Protein AF-A0A2N7U2K7-F1 (afdb_monomer_lite)

Sequence (156 aa):
MKVDGGSSCLFASQHANATRMDAKVSFETLLAGETERSERIATQAGSAKIEQADFTNMTRQELRNWMGEQLRSGEMTVDESKAFLGMSAIVHPDPSMAAIVEARMQNERVNFFEAFQSNMEFYRLRGDSEAVERLQAAIDTMHQAQGQTTRFDARI

Structure (mmCIF, N/CA/C/O backbone):
data_AF-A0A2N7U2K7-F1
#
_entry.id   AF-A0A2N7U2K7-F1
#
loop_
_atom_site.group_PDB
_atom_site.id
_atom_site.type_symbol
_atom_site.label_atom_id
_atom_site.label_alt_id
_atom_site.label_comp_id
_atom_site.label_asym_id
_atom_site.label_entity_id
_atom_site.label_s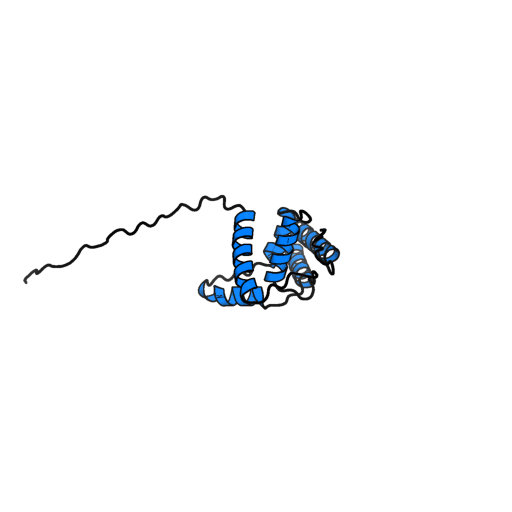eq_id
_atom_site.pdbx_PDB_ins_code
_atom_site.Cartn_x
_atom_site.Cartn_y
_atom_site.Cartn_z
_atom_site.occupancy
_atom_site.B_iso_or_equiv
_atom_site.auth_seq_id
_atom_site.auth_comp_id
_atom_site.auth_asym_id
_atom_site.auth_atom_id
_atom_site.pdbx_PDB_model_num
ATOM 1 N N . MET A 1 1 ? 64.268 -35.915 15.383 1.00 41.44 1 MET A N 1
ATOM 2 C CA . MET A 1 1 ? 63.297 -34.809 15.507 1.00 41.44 1 MET A CA 1
ATOM 3 C C . MET A 1 1 ? 62.227 -35.276 16.486 1.00 41.44 1 MET A C 1
ATOM 5 O O . MET A 1 1 ? 61.663 -36.337 16.260 1.00 41.44 1 MET A O 1
ATOM 9 N N . LYS A 1 2 ? 62.105 -34.601 17.635 1.00 40.12 2 LYS A N 1
ATOM 10 C CA . LYS A 1 2 ? 61.196 -34.941 18.744 1.00 40.12 2 LYS A CA 1
ATOM 11 C C . LYS A 1 2 ? 59.757 -34.580 18.368 1.00 40.12 2 LYS A C 1
ATOM 13 O O . LYS A 1 2 ? 59.550 -33.523 17.780 1.00 40.12 2 LYS A O 1
ATOM 18 N N . VAL A 1 3 ? 58.800 -35.433 18.725 1.00 48.81 3 VAL A N 1
ATOM 19 C CA . VAL A 1 3 ? 57.374 -35.089 18.745 1.00 48.81 3 VAL A CA 1
ATOM 20 C C . VAL A 1 3 ? 56.992 -34.870 20.206 1.00 48.81 3 VAL A C 1
ATOM 22 O O . VAL A 1 3 ? 57.045 -35.800 21.005 1.00 48.81 3 VAL A O 1
ATOM 25 N N . ASP A 1 4 ? 56.694 -33.624 20.558 1.00 45.06 4 ASP A N 1
ATOM 26 C CA . ASP A 1 4 ? 56.094 -33.250 21.837 1.00 45.06 4 ASP A CA 1
A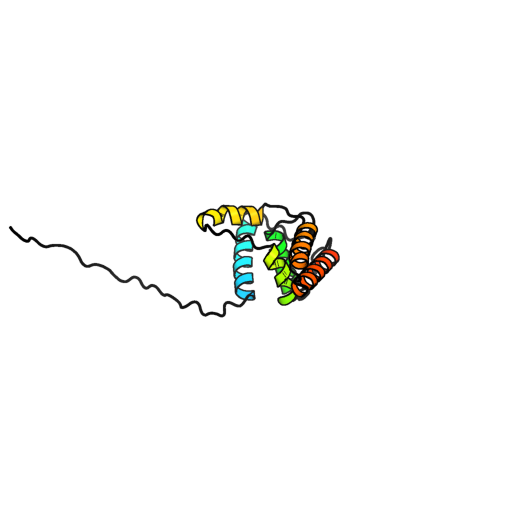TOM 27 C C . ASP A 1 4 ? 54.639 -32.872 21.560 1.00 45.06 4 ASP A C 1
ATOM 29 O O . ASP A 1 4 ? 54.343 -32.091 20.652 1.00 45.06 4 ASP A O 1
ATOM 33 N N . GLY A 1 5 ? 53.734 -33.518 22.292 1.00 37.91 5 GLY A N 1
ATOM 34 C CA . GLY A 1 5 ? 52.299 -33.300 22.207 1.00 37.91 5 GLY A CA 1
ATOM 35 C C . GLY A 1 5 ? 51.809 -32.207 23.151 1.00 37.91 5 GLY A C 1
ATOM 36 O O . GLY A 1 5 ? 52.541 -31.706 23.999 1.00 37.91 5 GLY A O 1
ATOM 37 N N . GLY A 1 6 ? 50.513 -31.915 23.044 1.00 36.75 6 GLY A N 1
ATOM 38 C CA . GLY A 1 6 ? 49.756 -31.314 24.134 1.00 36.75 6 GLY A CA 1
ATOM 39 C C . GLY A 1 6 ? 48.721 -30.284 23.702 1.00 36.75 6 GLY A C 1
ATOM 40 O O . GLY A 1 6 ? 49.076 -29.232 23.184 1.00 36.75 6 GLY A O 1
ATOM 41 N N . SER A 1 7 ? 47.476 -30.565 24.102 1.00 41.84 7 SER A N 1
ATOM 42 C CA . SER A 1 7 ? 46.380 -29.613 24.357 1.00 41.84 7 SER A CA 1
ATOM 43 C C . SER A 1 7 ? 45.552 -29.188 23.136 1.00 41.84 7 SER A C 1
ATOM 45 O O . SER A 1 7 ? 46.089 -28.732 22.141 1.00 41.84 7 SER A O 1
ATOM 47 N N . SER A 1 8 ? 44.221 -29.240 23.108 1.00 43.00 8 SER A N 1
ATOM 48 C CA . SER A 1 8 ? 43.206 -29.729 24.043 1.00 43.00 8 SER A CA 1
ATOM 49 C C . SER A 1 8 ? 41.917 -29.887 23.232 1.00 43.00 8 SER A C 1
ATOM 51 O O . SER A 1 8 ? 41.476 -28.941 22.583 1.00 43.00 8 SER A O 1
ATOM 53 N N . CYS A 1 9 ? 41.295 -31.064 23.271 1.00 40.50 9 CYS A N 1
ATOM 54 C CA . CYS A 1 9 ? 39.918 -31.234 22.816 1.00 40.50 9 CYS A CA 1
ATOM 55 C C . CYS A 1 9 ? 38.983 -30.732 23.920 1.00 40.50 9 CYS A C 1
ATOM 57 O O . CYS A 1 9 ? 38.788 -31.422 24.915 1.00 40.50 9 CYS A O 1
ATOM 59 N N . LEU A 1 10 ? 38.407 -29.546 23.742 1.00 37.72 10 LEU A N 1
ATOM 60 C CA . LEU A 1 10 ? 37.226 -29.094 24.479 1.00 37.72 10 LEU A CA 1
ATOM 61 C C . LEU A 1 10 ? 36.305 -28.342 23.514 1.00 37.72 10 LEU A C 1
ATOM 63 O O . LEU A 1 10 ? 36.192 -27.123 23.563 1.00 37.72 10 LEU A O 1
ATOM 67 N N . PHE A 1 11 ? 35.636 -29.077 22.625 1.00 36.72 11 PHE A N 1
ATOM 68 C CA . PHE A 1 11 ? 34.398 -28.582 22.028 1.00 36.72 11 PHE A CA 1
ATOM 69 C C . PHE A 1 11 ? 33.249 -29.089 22.897 1.00 36.72 11 PHE A C 1
ATOM 71 O O . PHE A 1 11 ? 32.662 -30.141 22.651 1.00 36.72 11 PHE A O 1
ATOM 78 N N . ALA A 1 12 ? 33.009 -28.374 23.996 1.00 38.62 12 ALA A N 1
ATOM 79 C CA . ALA A 1 12 ? 31.819 -28.567 24.801 1.00 38.62 12 ALA A CA 1
ATOM 80 C C . ALA A 1 12 ? 30.618 -28.046 24.004 1.00 38.62 12 ALA A C 1
ATOM 82 O O . ALA A 1 12 ? 30.514 -26.864 23.680 1.00 38.62 12 ALA A O 1
ATOM 83 N N . SER A 1 13 ? 29.732 -28.977 23.686 1.00 46.25 13 SER A N 1
ATOM 84 C CA . SER A 1 13 ? 28.378 -28.783 23.194 1.00 46.25 13 SER A CA 1
ATOM 85 C C . SER A 1 13 ? 27.634 -27.686 23.962 1.00 46.25 13 SER A C 1
ATOM 87 O O . SER A 1 13 ? 27.315 -27.860 25.137 1.00 46.25 13 SER A O 1
ATOM 89 N N . GLN A 1 14 ? 27.268 -26.605 23.275 1.00 43.88 14 GLN A N 1
ATOM 90 C CA . GLN A 1 14 ? 26.069 -25.851 23.621 1.00 43.88 14 GLN A CA 1
ATOM 91 C C . GLN A 1 14 ? 25.034 -26.095 22.530 1.00 43.88 14 GLN A C 1
ATOM 93 O O . GLN A 1 14 ? 25.290 -25.919 21.342 1.00 43.88 14 GLN A O 1
ATOM 98 N N . HIS A 1 15 ? 23.896 -26.615 22.978 1.00 41.41 15 HIS A N 1
ATOM 99 C CA . HIS A 1 15 ? 22.757 -27.038 22.187 1.00 41.41 15 HIS A CA 1
ATOM 100 C C . HIS A 1 15 ? 22.328 -25.950 21.195 1.00 41.41 15 HIS A C 1
ATOM 102 O O . HIS A 1 15 ? 21.662 -24.985 21.565 1.00 41.41 15 HIS A O 1
ATOM 108 N N . ALA A 1 16 ? 22.616 -26.160 19.912 1.00 36.00 16 ALA A N 1
ATOM 109 C CA . ALA A 1 16 ? 21.767 -25.619 18.871 1.00 36.00 16 ALA A CA 1
ATOM 110 C C . ALA A 1 16 ? 20.456 -26.412 18.923 1.00 36.00 16 ALA A C 1
ATOM 112 O O . ALA A 1 16 ? 20.314 -27.452 18.281 1.00 36.00 16 ALA A O 1
ATOM 113 N N . ASN A 1 17 ? 19.485 -25.915 19.693 1.00 40.78 17 ASN A N 1
ATOM 114 C CA . ASN A 1 17 ? 18.086 -26.131 19.350 1.00 40.78 17 ASN A CA 1
ATOM 115 C C . ASN A 1 17 ? 17.855 -25.417 18.014 1.00 40.78 17 ASN A C 1
ATOM 117 O O . ASN A 1 17 ? 17.326 -24.311 17.950 1.00 40.78 17 ASN A O 1
ATOM 121 N N . ALA A 1 18 ? 18.299 -26.055 16.931 1.00 37.88 18 ALA A N 1
ATOM 122 C CA . ALA A 1 18 ? 17.753 -25.834 15.613 1.00 37.88 18 ALA A CA 1
ATOM 123 C C . ALA A 1 18 ? 16.339 -26.412 15.657 1.00 37.88 18 ALA A C 1
ATOM 125 O O . ALA A 1 18 ? 16.078 -27.529 15.207 1.00 37.88 18 ALA A O 1
ATOM 126 N N . THR A 1 19 ? 15.424 -25.656 16.265 1.00 39.62 19 THR A N 1
ATOM 127 C CA . THR A 1 19 ? 14.005 -25.824 16.013 1.00 39.62 19 THR A CA 1
ATOM 128 C C . THR A 1 19 ? 13.852 -25.545 14.532 1.00 39.62 19 THR A C 1
ATOM 130 O O . THR A 1 19 ? 13.869 -24.399 14.088 1.00 39.62 19 THR A O 1
ATOM 133 N N . ARG A 1 20 ? 13.832 -26.638 13.770 1.00 41.09 20 ARG A N 1
ATOM 134 C CA . ARG A 1 20 ? 13.273 -26.765 12.433 1.00 41.09 20 ARG A CA 1
ATOM 135 C C . ARG A 1 20 ? 12.093 -25.800 12.375 1.00 41.09 20 ARG A C 1
ATOM 137 O O . ARG A 1 20 ? 11.080 -26.072 13.012 1.00 41.09 20 ARG A O 1
ATOM 144 N N . MET A 1 21 ? 12.286 -24.634 11.751 1.00 37.91 21 MET A N 1
ATOM 145 C CA . MET A 1 21 ? 11.218 -23.658 11.583 1.00 37.91 21 MET A CA 1
ATOM 146 C C . MET A 1 21 ? 10.162 -24.367 10.757 1.00 37.91 21 MET A C 1
ATOM 148 O O . MET A 1 21 ? 10.334 -24.606 9.561 1.00 37.91 21 MET A O 1
ATOM 152 N N . ASP A 1 22 ? 9.140 -24.820 11.471 1.00 38.06 22 ASP A N 1
ATOM 153 C CA . ASP A 1 22 ? 7.951 -25.418 10.925 1.00 38.06 22 ASP A CA 1
ATOM 154 C C . ASP A 1 22 ? 7.406 -24.418 9.910 1.00 38.06 22 ASP A C 1
ATOM 156 O O . ASP A 1 22 ? 7.194 -23.238 10.210 1.00 38.06 22 ASP A O 1
ATOM 160 N N . ALA A 1 23 ? 7.297 -24.872 8.668 1.00 52.78 23 ALA A N 1
ATOM 161 C CA . ALA A 1 23 ? 6.797 -24.101 7.551 1.00 52.78 23 ALA A CA 1
ATOM 162 C C . ALA A 1 23 ? 5.277 -23.925 7.696 1.00 52.78 23 ALA A C 1
ATOM 164 O O . ALA A 1 23 ? 4.511 -24.444 6.893 1.00 52.78 23 ALA A O 1
ATOM 165 N N . LYS A 1 24 ? 4.856 -23.217 8.748 1.00 46.44 24 LYS A N 1
ATOM 166 C CA . LYS A 1 24 ? 3.510 -22.692 9.008 1.00 46.44 24 LYS A CA 1
ATOM 167 C C . LYS A 1 24 ? 3.574 -21.521 9.994 1.00 46.44 24 LYS A C 1
ATOM 169 O O . LYS A 1 24 ? 2.774 -21.433 10.921 1.00 46.44 24 LYS A O 1
ATOM 174 N N . VAL A 1 25 ? 4.509 -20.589 9.807 1.00 53.66 25 VAL A N 1
ATOM 175 C CA . VAL A 1 25 ? 4.308 -19.268 10.414 1.00 53.66 25 VAL A CA 1
ATOM 176 C C . VAL A 1 25 ? 3.180 -18.614 9.621 1.00 53.66 25 VAL A C 1
ATOM 178 O O . VAL A 1 25 ? 3.376 -18.198 8.480 1.00 53.66 25 VAL A O 1
ATOM 181 N N . SER A 1 26 ? 1.970 -18.632 10.184 1.00 59.75 26 SER A N 1
ATOM 182 C CA . SER A 1 26 ? 0.814 -17.964 9.594 1.00 59.75 26 SER A CA 1
ATOM 183 C C . SER A 1 26 ? 1.156 -16.496 9.370 1.00 59.75 26 SER A C 1
ATOM 185 O O . SER A 1 26 ? 1.831 -15.878 10.192 1.00 59.75 26 SER A O 1
ATOM 187 N N . PHE A 1 27 ? 0.689 -15.931 8.259 1.00 57.09 27 PHE A N 1
ATOM 188 C CA . PHE A 1 27 ? 0.873 -14.515 7.943 1.00 57.09 27 PHE A CA 1
ATOM 189 C C . PHE A 1 27 ? 0.449 -13.608 9.115 1.00 57.09 27 PHE A C 1
ATOM 191 O O . PHE A 1 27 ? 1.141 -12.648 9.425 1.00 57.09 27 PHE A O 1
ATOM 198 N N . GLU A 1 28 ? -0.595 -13.997 9.853 1.00 57.66 28 GLU A N 1
ATOM 199 C CA . GLU A 1 28 ? -1.019 -13.349 11.101 1.00 57.66 28 GLU A CA 1
ATOM 200 C C . GLU A 1 28 ? 0.045 -13.371 12.204 1.00 57.66 28 GLU A C 1
ATOM 202 O O . GLU A 1 28 ? 0.187 -12.396 12.926 1.00 57.66 28 GLU A O 1
ATOM 207 N N . THR A 1 29 ? 0.825 -14.446 12.338 1.00 63.62 29 THR A N 1
ATOM 208 C CA . THR A 1 29 ? 1.916 -14.545 13.319 1.00 63.62 29 THR A CA 1
ATOM 209 C C . THR A 1 29 ? 3.111 -13.681 12.919 1.00 63.62 29 THR A C 1
ATOM 211 O O . THR A 1 29 ? 3.743 -13.081 13.786 1.00 63.62 29 THR A O 1
ATOM 214 N N . LEU A 1 30 ? 3.409 -13.575 11.617 1.00 66.81 30 LEU A N 1
ATOM 215 C CA . LEU A 1 30 ? 4.421 -12.633 11.121 1.00 66.81 30 LEU A CA 1
ATOM 216 C C . LEU A 1 30 ? 3.968 -11.189 11.337 1.00 66.81 30 LEU A C 1
ATOM 218 O O . LEU A 1 30 ? 4.736 -10.384 11.856 1.00 66.81 30 LEU A O 1
ATOM 222 N N . LEU A 1 31 ? 2.710 -10.887 11.015 1.00 62.41 31 LEU A N 1
ATOM 223 C CA . LEU A 1 31 ? 2.140 -9.561 11.205 1.00 62.41 31 LEU A CA 1
ATOM 224 C C . LEU A 1 31 ? 2.039 -9.200 12.691 1.00 62.41 31 LEU A C 1
ATOM 226 O O . LEU A 1 31 ? 2.369 -8.077 13.052 1.00 62.41 31 LEU A O 1
ATOM 230 N N . ALA A 1 32 ? 1.664 -10.136 13.566 1.00 59.88 32 ALA A N 1
ATOM 231 C CA . ALA A 1 32 ? 1.629 -9.927 15.012 1.00 59.88 32 ALA A CA 1
ATOM 232 C C . ALA A 1 32 ? 3.034 -9.688 15.580 1.00 59.88 32 ALA A C 1
ATOM 234 O O . ALA A 1 32 ? 3.235 -8.717 16.300 1.00 59.88 32 ALA A O 1
ATOM 235 N N . GLY A 1 33 ? 4.031 -10.493 15.195 1.00 60.50 33 GLY A N 1
ATOM 236 C CA . GLY A 1 33 ? 5.419 -10.280 15.621 1.00 60.50 33 GLY A CA 1
ATOM 237 C C . GLY A 1 33 ? 6.014 -8.961 15.109 1.00 60.50 33 GLY A C 1
ATOM 238 O O . GLY A 1 33 ? 6.798 -8.312 15.806 1.00 60.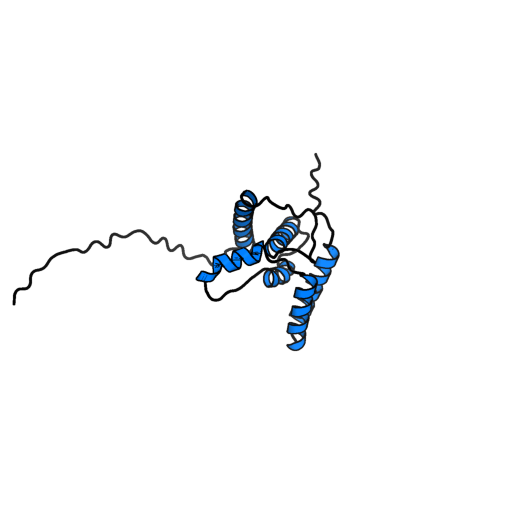50 33 GLY A O 1
ATOM 239 N N . GLU A 1 34 ? 5.621 -8.523 13.912 1.00 60.59 34 GLU A N 1
ATOM 240 C CA . GLU A 1 34 ? 6.016 -7.228 13.350 1.00 60.59 34 GLU A CA 1
ATOM 241 C C . GLU A 1 34 ? 5.243 -6.056 13.981 1.00 60.59 34 GLU A C 1
ATOM 243 O O . GLU A 1 34 ? 5.810 -4.977 14.166 1.00 60.59 34 GLU A O 1
ATOM 248 N N . THR A 1 35 ? 3.996 -6.282 14.404 1.00 55.88 35 THR A N 1
ATOM 249 C CA . THR A 1 35 ? 3.181 -5.326 15.173 1.00 55.88 35 THR A CA 1
ATOM 250 C C . THR A 1 35 ? 3.751 -5.146 16.575 1.00 55.88 35 THR A C 1
ATOM 252 O O . THR A 1 35 ? 3.980 -4.016 16.976 1.00 55.88 35 THR A O 1
ATOM 255 N N . GLU A 1 36 ? 4.118 -6.218 17.280 1.00 54.09 36 GLU A N 1
ATOM 256 C CA . GLU A 1 36 ? 4.789 -6.133 18.587 1.00 54.09 36 GLU A CA 1
ATOM 257 C C . GLU A 1 36 ? 6.149 -5.424 18.492 1.00 54.09 36 GLU A C 1
ATOM 259 O O . GLU A 1 36 ? 6.543 -4.674 19.390 1.00 54.09 36 GLU A O 1
ATOM 264 N N . ARG A 1 37 ? 6.891 -5.630 17.394 1.00 55.53 37 ARG A N 1
ATOM 265 C CA . ARG A 1 37 ? 8.119 -4.870 17.116 1.00 55.53 37 ARG A CA 1
ATOM 266 C C . ARG A 1 37 ? 7.800 -3.394 16.851 1.00 55.53 37 ARG A C 1
ATOM 268 O O . ARG A 1 37 ? 8.502 -2.530 17.372 1.00 55.53 37 ARG A O 1
ATOM 275 N N . SER A 1 38 ? 6.732 -3.110 16.110 1.00 49.00 38 SER A N 1
ATOM 276 C CA . SER A 1 38 ? 6.253 -1.748 15.840 1.00 49.00 38 SER A CA 1
ATOM 277 C C . SER A 1 38 ? 5.754 -1.046 17.109 1.00 49.00 38 SER A C 1
ATOM 279 O O . SER A 1 38 ? 6.028 0.134 17.279 1.00 49.00 38 SER A O 1
ATOM 281 N N . GLU A 1 39 ? 5.119 -1.755 18.044 1.00 48.09 39 GLU A N 1
ATOM 282 C CA . GLU A 1 39 ? 4.676 -1.239 19.347 1.00 48.09 39 GLU A CA 1
ATOM 283 C C . GLU A 1 39 ? 5.856 -0.890 20.262 1.00 48.09 39 GLU A C 1
ATOM 285 O O . GLU A 1 39 ? 5.852 0.158 20.910 1.00 48.09 39 GLU A O 1
ATOM 290 N N . ARG A 1 40 ? 6.918 -1.710 20.268 1.00 46.25 40 ARG A N 1
ATOM 291 C CA . ARG A 1 40 ? 8.162 -1.390 20.996 1.00 46.25 40 ARG A CA 1
ATOM 292 C C . ARG A 1 40 ? 8.873 -0.163 20.421 1.00 46.25 40 ARG A C 1
ATOM 294 O O . ARG A 1 40 ? 9.452 0.620 21.173 1.00 46.25 40 ARG A O 1
ATOM 301 N N . ILE A 1 41 ? 8.807 0.036 19.106 1.00 46.12 41 ILE A N 1
ATOM 302 C CA . ILE A 1 41 ? 9.338 1.238 18.447 1.00 46.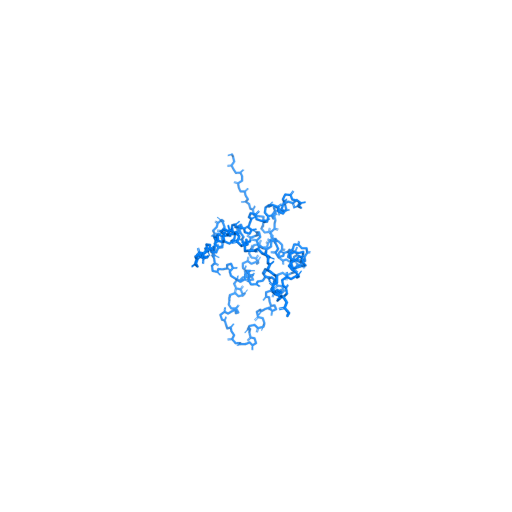12 41 ILE A CA 1
ATOM 303 C C . ILE A 1 41 ? 8.423 2.445 18.719 1.00 46.12 41 ILE A C 1
ATOM 305 O O . ILE A 1 41 ? 8.919 3.533 19.002 1.00 46.12 41 ILE A O 1
ATOM 309 N N . ALA A 1 42 ? 7.104 2.244 18.770 1.00 43.12 42 ALA A N 1
ATOM 310 C CA . ALA A 1 42 ? 6.110 3.265 19.104 1.00 43.12 42 ALA A CA 1
ATOM 311 C C . ALA A 1 42 ? 6.198 3.764 20.564 1.00 43.12 42 ALA A C 1
ATOM 313 O O . ALA A 1 42 ? 5.803 4.892 20.868 1.00 43.12 42 ALA A O 1
ATOM 314 N N . THR A 1 43 ? 6.751 2.960 21.483 1.00 39.44 43 THR A N 1
ATOM 315 C CA . THR A 1 43 ? 7.110 3.424 22.837 1.00 39.44 43 THR A CA 1
ATOM 316 C C . THR A 1 43 ? 8.363 4.305 22.877 1.00 39.44 43 THR A C 1
ATOM 318 O O . THR A 1 43 ? 8.579 4.993 23.874 1.00 39.44 43 THR A O 1
ATOM 321 N N . GLN A 1 44 ? 9.181 4.318 21.817 1.00 41.22 44 GLN A N 1
ATOM 322 C CA . GLN A 1 44 ? 10.430 5.089 21.744 1.00 41.22 44 GLN A CA 1
ATOM 323 C C . GLN A 1 44 ? 10.335 6.302 20.799 1.00 41.22 44 GLN A C 1
ATOM 325 O O . GLN A 1 44 ? 10.974 7.323 21.046 1.00 41.22 44 GLN A O 1
ATOM 330 N N . ALA A 1 45 ? 9.479 6.232 19.780 1.00 41.75 45 ALA A N 1
ATOM 331 C CA . ALA A 1 45 ? 9.029 7.350 18.960 1.00 41.75 45 ALA A CA 1
ATOM 332 C C . ALA A 1 45 ? 7.500 7.373 19.032 1.00 41.75 45 ALA A C 1
ATOM 334 O O . ALA A 1 45 ? 6.867 6.438 18.556 1.00 41.75 45 ALA A O 1
ATOM 335 N N . GLY A 1 46 ? 6.932 8.390 19.691 1.00 37.00 46 GLY A N 1
ATOM 336 C CA . GLY A 1 46 ? 5.519 8.452 20.071 1.00 37.00 46 GLY A CA 1
ATOM 337 C C . GLY A 1 46 ? 4.578 7.837 19.038 1.00 37.00 46 GLY A C 1
ATOM 338 O O . GLY A 1 46 ? 4.521 8.300 17.903 1.00 37.00 46 GLY A O 1
ATOM 339 N N . SER A 1 47 ? 3.875 6.781 19.458 1.00 41.94 47 SER A N 1
ATOM 340 C CA . SER A 1 47 ? 2.800 6.112 18.727 1.00 41.94 47 SER A CA 1
ATOM 341 C C . SER A 1 47 ? 1.868 7.128 18.070 1.00 41.94 47 SER A C 1
ATOM 343 O O . SER A 1 47 ? 0.946 7.649 18.701 1.00 41.94 47 SER A O 1
ATOM 345 N N . ALA A 1 48 ? 2.098 7.417 16.793 1.00 46.25 48 ALA A N 1
ATOM 346 C CA . ALA A 1 48 ? 1.089 8.036 15.965 1.00 46.25 48 ALA A CA 1
ATOM 347 C C . ALA A 1 48 ? 0.050 6.946 15.699 1.00 46.25 48 ALA A C 1
ATOM 349 O O . ALA A 1 48 ? 0.127 6.209 14.716 1.00 46.25 48 ALA A O 1
ATOM 350 N N . LYS A 1 49 ? -0.906 6.810 16.626 1.00 53.22 49 LYS A N 1
ATOM 351 C CA . LYS A 1 49 ? -2.220 6.263 16.296 1.00 53.22 49 LYS A CA 1
ATOM 352 C C . LYS A 1 49 ? -2.633 6.972 15.010 1.00 53.22 49 LYS A C 1
ATOM 354 O O . LYS A 1 49 ? -2.617 8.202 14.982 1.00 53.22 49 LYS A O 1
ATOM 359 N N . ILE A 1 50 ? -2.890 6.226 13.939 1.00 60.47 50 ILE A N 1
ATOM 360 C CA . ILE A 1 50 ? -3.259 6.839 12.665 1.00 60.47 50 ILE A CA 1
ATOM 361 C C . ILE A 1 50 ? -4.642 7.438 12.879 1.00 60.47 50 ILE A C 1
ATOM 363 O O . ILE A 1 50 ? -5.650 6.752 12.796 1.00 60.47 50 ILE A O 1
ATOM 367 N N . GLU A 1 51 ? -4.692 8.717 13.242 1.00 63.78 51 GLU A N 1
ATOM 368 C CA . GLU A 1 51 ? -5.955 9.420 13.458 1.00 63.78 51 GLU A CA 1
ATOM 369 C C . GLU A 1 51 ? -6.714 9.586 12.147 1.00 63.78 51 GLU A C 1
ATOM 371 O O . GLU A 1 51 ? -7.923 9.781 12.163 1.00 63.78 51 GLU A O 1
ATOM 376 N N . GLN A 1 52 ? -6.017 9.510 11.013 1.00 78.56 52 GLN A N 1
ATOM 377 C CA . GLN A 1 52 ? -6.588 9.614 9.685 1.00 78.56 52 GLN A CA 1
ATOM 378 C C . GLN A 1 52 ? -5.632 8.999 8.661 1.00 78.56 52 GLN A C 1
ATOM 380 O O . GLN A 1 52 ? -4.436 9.293 8.684 1.00 78.56 52 GLN A O 1
ATOM 385 N N . ALA A 1 53 ? -6.136 8.156 7.760 1.00 87.31 53 ALA A N 1
ATOM 386 C CA . ALA A 1 53 ? -5.310 7.653 6.667 1.00 87.31 53 ALA A CA 1
ATOM 387 C C . ALA A 1 53 ? -5.065 8.768 5.633 1.00 87.31 53 ALA A C 1
ATOM 389 O O . ALA A 1 53 ? -6.015 9.297 5.048 1.00 87.31 53 ALA A O 1
ATOM 390 N N . ASP A 1 54 ? -3.794 9.112 5.408 1.00 93.62 54 ASP A N 1
ATOM 391 C CA . ASP A 1 54 ? -3.360 10.027 4.349 1.00 93.62 54 ASP A CA 1
ATOM 392 C C . ASP A 1 54 ? -2.339 9.349 3.428 1.00 93.62 54 ASP A C 1
ATOM 394 O O . ASP A 1 54 ? -1.125 9.429 3.622 1.00 93.62 54 ASP A O 1
ATOM 398 N N . PHE A 1 55 ? -2.840 8.690 2.384 1.00 95.19 55 PHE A N 1
ATOM 399 C CA . PHE A 1 55 ? -2.010 7.960 1.427 1.00 95.19 55 PHE A CA 1
ATOM 400 C C . PHE A 1 55 ? -1.177 8.876 0.527 1.00 95.19 55 PHE A C 1
ATOM 402 O O . PHE A 1 55 ? -0.308 8.383 -0.191 1.00 95.19 55 PHE A O 1
ATOM 409 N N . THR A 1 56 ? -1.408 10.192 0.551 1.00 96.06 56 THR A N 1
ATOM 410 C CA . THR A 1 56 ? -0.598 11.152 -0.212 1.00 96.06 56 THR A CA 1
ATOM 411 C C . THR A 1 56 ? 0.726 11.469 0.482 1.00 96.06 56 THR A C 1
ATOM 413 O O . THR A 1 56 ? 1.675 11.894 -0.178 1.00 96.06 56 THR A O 1
ATOM 416 N N . ASN A 1 57 ? 0.807 11.241 1.799 1.00 94.12 57 ASN A N 1
ATOM 417 C CA . ASN A 1 57 ? 1.957 11.616 2.613 1.00 94.12 57 ASN A CA 1
ATOM 418 C C . ASN A 1 57 ? 2.105 10.746 3.876 1.00 94.12 57 ASN A C 1
ATOM 420 O O . ASN A 1 57 ? 2.172 11.242 5.006 1.00 94.12 57 ASN A O 1
ATOM 424 N N . MET A 1 58 ? 2.217 9.432 3.696 1.00 92.69 58 MET A N 1
ATOM 425 C CA . MET A 1 58 ? 2.473 8.506 4.802 1.00 92.69 58 MET A CA 1
ATOM 426 C C . MET A 1 58 ? 3.748 7.695 4.589 1.00 92.69 58 MET A C 1
ATOM 428 O O . MET A 1 58 ? 4.286 7.595 3.486 1.00 92.69 58 MET A O 1
ATOM 432 N N . THR A 1 59 ? 4.272 7.136 5.668 1.00 93.94 59 THR A N 1
ATOM 433 C CA . THR A 1 59 ? 5.428 6.242 5.653 1.00 93.94 59 THR A CA 1
ATOM 434 C C . THR A 1 59 ? 4.990 4.809 5.376 1.00 93.94 59 THR A C 1
ATOM 436 O O . THR A 1 59 ? 3.824 4.441 5.535 1.00 93.94 59 THR A O 1
ATOM 439 N N . ARG A 1 60 ? 5.935 3.944 4.995 1.00 93.94 60 ARG A N 1
ATOM 440 C CA . ARG A 1 60 ? 5.639 2.510 4.815 1.00 93.94 60 ARG A CA 1
ATOM 441 C C . ARG A 1 60 ? 5.251 1.843 6.134 1.00 93.94 60 ARG A C 1
ATOM 443 O O . ARG A 1 60 ? 4.454 0.910 6.119 1.00 93.94 60 ARG A O 1
ATOM 450 N N . GLN A 1 61 ? 5.800 2.309 7.257 1.00 91.12 61 GLN A N 1
ATOM 451 C CA . GLN A 1 61 ? 5.393 1.851 8.584 1.00 91.12 61 GLN A CA 1
ATOM 452 C C . GLN A 1 61 ? 3.953 2.254 8.903 1.00 91.12 61 GLN A C 1
ATOM 454 O O . GLN A 1 61 ? 3.180 1.413 9.350 1.00 91.12 61 GLN A O 1
ATOM 459 N N . GLU A 1 62 ? 3.567 3.501 8.631 1.00 91.88 62 GLU A N 1
ATOM 460 C CA . GLU A 1 62 ? 2.176 3.938 8.792 1.00 91.88 62 GLU A CA 1
ATOM 461 C C . GLU A 1 62 ? 1.245 3.126 7.875 1.00 91.88 62 GLU A C 1
ATOM 463 O O . GLU A 1 62 ? 0.185 2.694 8.317 1.00 91.88 62 GLU A O 1
ATOM 468 N N . LEU A 1 63 ? 1.654 2.811 6.638 1.00 93.50 63 LEU A N 1
ATOM 469 C CA . LEU A 1 63 ? 0.850 1.964 5.749 1.00 93.50 63 LEU A CA 1
ATOM 470 C C . LEU A 1 63 ? 0.642 0.561 6.340 1.00 93.50 63 LEU A C 1
ATOM 472 O O . LEU A 1 63 ? -0.466 0.030 6.290 1.00 93.50 63 LEU A O 1
ATOM 476 N N . ARG A 1 64 ? 1.687 -0.036 6.932 1.00 91.75 64 ARG A N 1
ATOM 477 C CA . ARG A 1 64 ? 1.576 -1.332 7.624 1.00 91.75 64 ARG A CA 1
ATOM 478 C C . ARG A 1 64 ? 0.675 -1.275 8.843 1.00 91.75 64 ARG A C 1
ATOM 480 O O . ARG A 1 64 ? -0.131 -2.182 9.033 1.00 91.75 64 ARG A O 1
ATOM 487 N N . ASN A 1 65 ? 0.779 -0.216 9.635 1.00 91.25 65 ASN A N 1
ATOM 488 C CA . ASN A 1 65 ? -0.085 -0.026 10.792 1.00 91.25 65 ASN A CA 1
ATOM 489 C C . ASN A 1 65 ? -1.552 0.096 10.353 1.00 91.25 65 ASN A C 1
ATOM 491 O O . ASN A 1 65 ? -2.404 -0.601 10.901 1.00 91.25 65 ASN A O 1
ATOM 495 N N . TRP A 1 66 ? -1.835 0.893 9.315 1.00 92.69 66 TRP A N 1
ATOM 496 C CA . TRP A 1 66 ? -3.178 1.020 8.745 1.00 92.69 66 TRP A CA 1
ATOM 497 C C . TRP A 1 66 ? -3.708 -0.326 8.234 1.00 92.69 66 TRP A C 1
ATOM 499 O O . TRP A 1 66 ? -4.809 -0.720 8.607 1.00 92.69 66 TRP A O 1
ATOM 509 N N . MET A 1 67 ? -2.911 -1.086 7.472 1.00 92.25 67 MET A N 1
ATOM 510 C CA . MET A 1 67 ? -3.289 -2.443 7.044 1.00 92.25 67 MET A CA 1
ATOM 511 C C . MET A 1 67 ? -3.626 -3.350 8.230 1.00 92.25 67 MET A C 1
ATOM 513 O O . MET A 1 67 ? -4.633 -4.054 8.208 1.00 92.25 67 MET A O 1
ATOM 517 N N . GLY A 1 68 ? -2.784 -3.338 9.267 1.00 90.94 68 GLY A N 1
ATOM 518 C CA . GLY A 1 68 ? -3.000 -4.128 10.475 1.00 90.94 68 GLY A CA 1
ATOM 519 C C . GLY A 1 68 ? -4.302 -3.758 11.187 1.00 90.94 68 GLY A C 1
ATOM 520 O O . GLY A 1 68 ? -4.971 -4.633 11.731 1.00 90.94 68 GLY A O 1
ATOM 521 N N . GLU A 1 69 ? -4.696 -2.482 11.158 1.00 90.38 69 GLU A N 1
ATOM 522 C CA . GLU A 1 69 ? -5.996 -2.038 11.662 1.00 90.38 69 GLU A CA 1
ATOM 523 C C . GLU A 1 69 ? -7.162 -2.557 10.816 1.00 90.38 69 GLU A C 1
ATOM 525 O O . GLU A 1 69 ? -8.090 -3.118 11.396 1.00 90.38 69 GLU A O 1
ATOM 530 N N . GLN A 1 70 ? -7.089 -2.453 9.484 1.00 90.06 70 GLN A N 1
ATOM 531 C CA . GLN A 1 70 ? -8.155 -2.919 8.583 1.00 90.06 70 GLN A CA 1
ATOM 532 C C . GLN A 1 70 ? -8.350 -4.444 8.626 1.00 90.06 70 GLN A C 1
ATOM 534 O O . GLN A 1 70 ? -9.479 -4.933 8.627 1.00 90.06 70 GLN A O 1
ATOM 539 N N . LEU A 1 71 ? -7.255 -5.209 8.711 1.00 90.19 71 LEU A N 1
ATOM 540 C CA . LEU A 1 71 ? -7.303 -6.668 8.861 1.00 90.19 71 LEU A CA 1
ATOM 541 C C . LEU A 1 71 ? -7.959 -7.074 10.186 1.00 90.19 71 LEU A C 1
ATOM 543 O O . LEU A 1 71 ? -8.747 -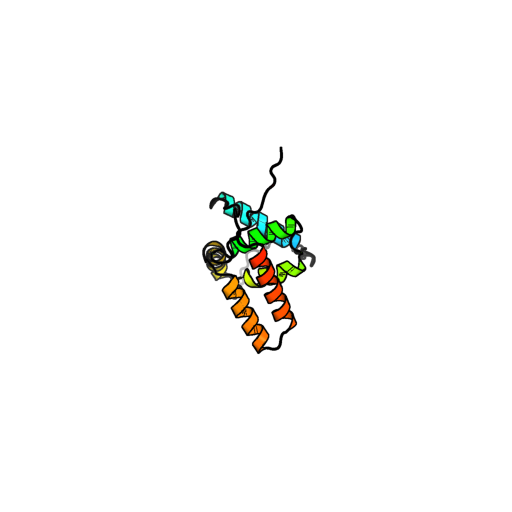8.016 10.232 1.00 90.19 71 LEU A O 1
ATOM 547 N N . ARG A 1 72 ? -7.657 -6.353 11.271 1.00 89.06 72 ARG A N 1
ATOM 548 C CA . ARG A 1 72 ? -8.207 -6.635 12.604 1.00 89.06 72 ARG A CA 1
ATOM 549 C C . ARG A 1 72 ? -9.680 -6.254 12.722 1.00 89.06 72 ARG A C 1
ATOM 551 O O . ARG A 1 72 ? -10.413 -6.931 13.437 1.00 89.06 72 ARG A O 1
ATOM 558 N N . SER A 1 73 ? -10.103 -5.173 12.066 1.00 87.31 73 SER A N 1
ATOM 559 C CA . SER A 1 73 ? -11.514 -4.776 12.016 1.00 87.31 73 SER A CA 1
ATOM 560 C C . SER A 1 73 ? -12.338 -5.630 11.051 1.00 87.31 73 SER A C 1
ATOM 562 O O . SER A 1 73 ? -13.561 -5.627 11.149 1.00 87.31 73 SER A O 1
ATOM 564 N N . GLY A 1 74 ? -11.688 -6.378 10.152 1.00 88.31 74 GLY A N 1
ATOM 565 C CA . GLY A 1 74 ? -12.350 -7.159 9.106 1.00 88.31 74 GLY A CA 1
ATOM 566 C C . GLY A 1 74 ? -12.804 -6.323 7.906 1.00 88.31 74 GLY A C 1
ATOM 567 O O . GLY A 1 74 ? -13.505 -6.845 7.046 1.00 88.31 74 GLY A O 1
ATOM 568 N N . GLU A 1 75 ? -12.394 -5.053 7.837 1.00 87.06 75 GLU A N 1
ATOM 569 C CA . GLU A 1 75 ? -12.676 -4.137 6.717 1.00 87.06 75 GLU A CA 1
ATOM 570 C C . GLU A 1 75 ? -11.765 -4.407 5.506 1.00 87.06 75 GLU A C 1
ATOM 572 O O . GLU A 1 75 ? -12.026 -3.937 4.403 1.00 87.06 75 GLU A O 1
ATOM 577 N N . MET A 1 76 ? -10.691 -5.179 5.702 1.00 90.62 76 MET A N 1
ATOM 578 C CA . MET A 1 76 ? -9.814 -5.678 4.645 1.00 90.62 76 MET A CA 1
ATOM 579 C C . MET A 1 76 ? -9.539 -7.164 4.858 1.00 90.62 76 MET A C 1
ATOM 581 O O . MET A 1 76 ? -9.261 -7.608 5.973 1.00 90.62 76 MET A O 1
ATOM 585 N N . THR A 1 77 ? -9.560 -7.940 3.780 1.00 91.19 77 THR A N 1
ATOM 586 C CA . THR A 1 77 ? -9.172 -9.352 3.786 1.00 91.19 77 THR A CA 1
ATOM 587 C C . THR A 1 77 ? -7.663 -9.532 3.610 1.00 91.19 77 THR A C 1
ATOM 589 O O . THR A 1 77 ? -6.944 -8.682 3.081 1.00 91.19 77 THR A O 1
ATOM 592 N N . VAL A 1 78 ? -7.158 -10.706 3.999 1.00 90.12 78 VAL A N 1
ATOM 593 C CA . VAL A 1 78 ? -5.742 -11.056 3.802 1.00 90.12 78 VAL A CA 1
ATOM 594 C C . VAL A 1 78 ? -5.348 -11.014 2.322 1.00 90.12 78 VAL A C 1
ATOM 596 O O . VAL A 1 78 ? -4.230 -10.609 2.010 1.00 90.12 78 VAL A O 1
ATOM 599 N N . ASP A 1 79 ? -6.238 -11.400 1.403 1.00 89.19 79 ASP A N 1
ATOM 600 C CA . ASP A 1 79 ? -5.931 -11.368 -0.030 1.00 89.19 79 ASP A CA 1
ATOM 601 C C . ASP A 1 79 ? -5.786 -9.935 -0.560 1.00 89.19 79 ASP A C 1
ATOM 603 O O . ASP A 1 79 ? -4.799 -9.632 -1.234 1.00 89.19 79 ASP A O 1
ATOM 607 N N . GLU A 1 80 ? -6.685 -9.033 -0.157 1.00 88.06 80 GLU A N 1
ATOM 608 C CA . GLU A 1 80 ? -6.629 -7.605 -0.503 1.00 88.06 80 GLU A CA 1
ATOM 609 C C . GLU A 1 80 ? -5.358 -6.936 0.044 1.00 88.06 80 GLU A C 1
ATOM 611 O O . GLU A 1 80 ? -4.721 -6.135 -0.646 1.00 88.06 80 GLU A O 1
ATOM 616 N N . SER A 1 81 ? -4.902 -7.332 1.240 1.00 89.94 81 SER A N 1
ATOM 617 C CA . SER A 1 81 ? -3.687 -6.772 1.851 1.00 89.94 81 SER A CA 1
ATOM 618 C C . SER A 1 81 ? -2.397 -7.044 1.057 1.00 89.94 81 SER A C 1
ATOM 620 O O . SER A 1 81 ? -1.410 -6.316 1.198 1.00 89.94 81 SER A O 1
ATOM 622 N N . LYS A 1 82 ? -2.375 -8.058 0.177 1.00 90.56 82 LYS A N 1
ATOM 623 C CA . LYS A 1 82 ? -1.167 -8.457 -0.572 1.00 90.56 82 LYS A CA 1
ATOM 624 C C . LYS A 1 82 ? -0.613 -7.342 -1.453 1.00 90.56 82 LYS A C 1
ATOM 626 O O . LYS A 1 82 ? 0.607 -7.209 -1.571 1.00 90.56 82 LYS A O 1
ATOM 631 N N . ALA A 1 83 ? -1.491 -6.539 -2.052 1.00 90.75 83 ALA A N 1
ATOM 632 C CA . ALA A 1 83 ? -1.085 -5.422 -2.901 1.00 90.75 83 ALA A CA 1
ATOM 633 C C . ALA A 1 83 ? -0.292 -4.377 -2.095 1.00 90.75 83 ALA A C 1
ATOM 635 O O . ALA A 1 83 ? 0.765 -3.907 -2.516 1.00 90.75 83 ALA A O 1
ATOM 636 N N . PHE A 1 84 ? -0.756 -4.087 -0.882 1.00 92.94 84 PHE A N 1
ATOM 637 C CA . PHE A 1 84 ? -0.130 -3.149 0.042 1.00 92.94 84 PHE A CA 1
ATOM 638 C C . PHE A 1 84 ? 1.156 -3.693 0.672 1.00 92.94 84 PHE A C 1
ATOM 640 O O . PHE A 1 84 ? 2.119 -2.942 0.840 1.00 92.94 84 PHE A O 1
ATOM 647 N N . LEU A 1 85 ? 1.237 -4.999 0.948 1.00 89.12 85 LEU A N 1
ATOM 648 C CA . LEU A 1 85 ? 2.480 -5.632 1.402 1.00 89.12 85 LEU A CA 1
ATOM 649 C C . LEU A 1 85 ? 3.612 -5.439 0.397 1.00 89.12 85 LEU A C 1
ATOM 651 O O . LEU A 1 85 ? 4.693 -4.994 0.786 1.00 89.12 85 LEU A O 1
ATOM 655 N N . GLY A 1 86 ? 3.342 -5.706 -0.886 1.00 86.38 86 GLY A N 1
ATOM 656 C CA . GLY A 1 86 ? 4.312 -5.507 -1.964 1.00 86.38 86 GLY A CA 1
ATOM 657 C C . GLY A 1 86 ? 4.817 -4.064 -2.044 1.00 86.38 86 GLY A C 1
ATOM 658 O O . GLY A 1 86 ? 5.990 -3.839 -2.326 1.00 86.38 86 GLY A O 1
ATOM 659 N N . MET A 1 87 ? 3.960 -3.095 -1.714 1.00 87.56 87 MET A N 1
ATOM 660 C CA . MET A 1 87 ? 4.326 -1.679 -1.656 1.00 87.56 87 MET A CA 1
ATOM 661 C C . MET A 1 87 ? 5.042 -1.278 -0.370 1.00 87.56 87 MET A C 1
ATOM 663 O O . MET A 1 87 ? 5.840 -0.348 -0.379 1.00 87.56 87 MET A O 1
ATOM 667 N N . SER A 1 88 ? 4.775 -1.933 0.754 1.00 85.25 88 SER A N 1
ATOM 668 C CA . SER A 1 88 ? 5.377 -1.570 2.042 1.00 85.25 88 SER A CA 1
ATOM 669 C C . SER A 1 88 ? 6.763 -2.189 2.260 1.00 85.25 88 SER A C 1
ATOM 671 O O . SER A 1 88 ? 7.543 -1.681 3.074 1.00 85.25 88 SER A O 1
ATOM 673 N N . ALA A 1 89 ? 7.075 -3.262 1.530 1.00 83.56 89 ALA A N 1
ATOM 674 C CA . ALA A 1 89 ? 8.345 -3.958 1.613 1.00 83.56 89 ALA A CA 1
ATOM 675 C C . ALA A 1 89 ? 9.452 -3.180 0.892 1.00 83.56 89 ALA A C 1
ATOM 677 O O . ALA A 1 89 ? 9.300 -2.735 -0.244 1.00 83.56 89 ALA A O 1
ATOM 678 N N . ILE A 1 90 ? 10.603 -3.060 1.547 1.00 82.06 90 ILE A N 1
ATOM 679 C CA . ILE A 1 90 ? 11.834 -2.608 0.910 1.00 82.06 90 ILE A CA 1
ATOM 680 C C . ILE A 1 90 ? 12.807 -3.783 0.960 1.00 82.06 90 ILE A C 1
ATOM 682 O O . ILE A 1 90 ? 13.323 -4.132 2.019 1.00 82.06 90 ILE A O 1
ATOM 686 N N . VAL A 1 91 ? 13.051 -4.402 -0.191 1.00 79.00 91 VAL A N 1
ATOM 687 C CA . VAL A 1 91 ? 13.992 -5.518 -0.299 1.00 79.00 91 VAL A CA 1
ATOM 688 C C . VAL A 1 91 ? 15.362 -4.966 -0.672 1.00 79.00 91 VAL A C 1
ATOM 690 O O . VAL A 1 91 ? 15.521 -4.374 -1.738 1.00 79.00 91 VAL A O 1
ATOM 693 N N . HIS A 1 92 ? 16.351 -5.174 0.199 1.00 84.19 92 HIS A N 1
ATOM 694 C CA . HIS A 1 92 ? 17.760 -4.921 -0.106 1.00 84.19 92 HIS A CA 1
ATOM 695 C C . HIS A 1 92 ? 18.546 -6.232 -0.048 1.00 84.19 92 HIS A C 1
ATOM 697 O O . HIS A 1 92 ? 18.358 -7.000 0.894 1.00 84.19 92 HIS A O 1
ATOM 703 N N . PRO A 1 93 ? 19.419 -6.504 -1.036 1.00 84.38 93 PRO A N 1
ATOM 704 C CA . PRO A 1 93 ? 20.174 -7.755 -1.096 1.00 84.38 93 PRO A CA 1
ATOM 705 C C . PRO A 1 93 ? 21.306 -7.831 -0.059 1.00 84.38 93 PRO A C 1
ATOM 707 O O . PRO A 1 93 ? 21.779 -8.923 0.241 1.00 84.38 93 PRO A O 1
ATOM 710 N N . ASP A 1 94 ? 21.747 -6.690 0.479 1.00 90.69 94 ASP A N 1
ATOM 711 C CA . ASP A 1 94 ? 22.803 -6.610 1.486 1.00 90.69 94 ASP A CA 1
ATOM 712 C C . ASP A 1 94 ? 22.200 -6.518 2.902 1.00 90.69 94 ASP A C 1
ATOM 714 O O . ASP A 1 94 ? 21.597 -5.494 3.243 1.00 90.69 94 ASP A O 1
ATOM 718 N N . PRO A 1 95 ? 22.367 -7.546 3.758 1.00 86.88 95 PRO A N 1
ATOM 719 C CA . PRO A 1 95 ? 21.816 -7.540 5.111 1.00 86.88 95 PRO A CA 1
ATOM 720 C C . PRO A 1 95 ? 22.469 -6.490 6.020 1.00 86.88 95 PRO A C 1
ATOM 722 O O . PRO A 1 95 ? 21.861 -6.093 7.014 1.00 86.88 95 PRO A O 1
ATOM 725 N N . SER A 1 96 ? 23.673 -6.000 5.696 1.00 91.88 96 SER A N 1
ATOM 726 C CA . SER A 1 96 ? 24.317 -4.926 6.466 1.00 91.88 96 SER A CA 1
ATOM 727 C C . SER A 1 96 ? 23.566 -3.594 6.355 1.00 91.88 96 SER A C 1
ATOM 729 O O . SER A 1 96 ? 23.660 -2.750 7.246 1.00 91.88 96 SER A O 1
ATOM 731 N N . MET A 1 97 ? 22.740 -3.437 5.314 1.00 90.81 97 MET A N 1
ATOM 732 C CA . MET A 1 97 ? 21.910 -2.254 5.092 1.00 90.81 97 MET A CA 1
ATOM 733 C C . MET A 1 97 ? 20.604 -2.276 5.893 1.00 90.81 97 MET A C 1
ATOM 735 O O . MET A 1 97 ? 19.833 -1.324 5.794 1.00 90.81 97 MET A O 1
ATOM 739 N N . ALA A 1 98 ? 20.339 -3.310 6.703 1.00 87.31 98 ALA A N 1
ATOM 740 C CA . ALA A 1 98 ? 19.078 -3.472 7.434 1.00 87.31 98 ALA A CA 1
ATOM 741 C C . ALA A 1 98 ? 18.664 -2.220 8.230 1.00 87.31 98 ALA A C 1
ATOM 743 O O . ALA A 1 98 ? 17.510 -1.811 8.158 1.00 87.31 98 ALA A O 1
ATOM 744 N N . ALA A 1 99 ? 19.607 -1.553 8.904 1.00 88.12 99 ALA A N 1
ATOM 745 C CA . ALA A 1 99 ? 19.324 -0.323 9.648 1.00 88.12 99 ALA A CA 1
ATOM 746 C C . ALA A 1 99 ? 18.883 0.840 8.738 1.00 88.12 99 ALA A C 1
ATOM 748 O O . ALA A 1 99 ? 18.011 1.625 9.100 1.00 88.12 99 ALA A O 1
ATOM 749 N N . ILE A 1 100 ? 19.450 0.941 7.531 1.00 88.81 100 ILE A N 1
ATOM 750 C CA . ILE A 1 100 ? 19.046 1.942 6.533 1.00 88.81 100 ILE A CA 1
ATOM 751 C C . ILE A 1 100 ? 17.664 1.600 5.976 1.00 88.81 100 ILE A C 1
ATOM 753 O O . ILE A 1 100 ? 16.840 2.493 5.789 1.00 88.81 100 ILE A O 1
ATOM 757 N N . VAL A 1 101 ? 17.388 0.316 5.734 1.00 87.38 101 VAL A N 1
ATOM 758 C CA . VAL A 1 101 ? 16.066 -0.154 5.302 1.00 87.38 101 VAL A CA 1
ATOM 759 C C . VAL A 1 101 ? 15.001 0.202 6.331 1.00 87.38 101 VAL A C 1
ATOM 761 O O . VAL A 1 101 ? 13.987 0.803 5.979 1.00 87.38 101 VAL A O 1
ATOM 764 N N . GLU A 1 102 ? 15.258 -0.110 7.596 1.00 86.75 102 GLU A N 1
ATOM 765 C CA . GLU A 1 102 ? 14.367 0.203 8.708 1.00 86.75 102 GLU A CA 1
ATOM 766 C C . GLU A 1 102 ? 14.151 1.715 8.844 1.00 86.75 102 GLU A C 1
ATOM 768 O O . GLU A 1 102 ? 13.008 2.176 8.892 1.00 86.75 102 GLU A O 1
ATOM 773 N N . ALA A 1 103 ? 15.226 2.508 8.790 1.00 89.19 103 ALA A N 1
ATOM 774 C CA . ALA A 1 103 ? 15.125 3.962 8.822 1.00 89.19 103 ALA A CA 1
ATOM 775 C C . ALA A 1 103 ? 14.270 4.503 7.665 1.00 89.19 103 ALA A C 1
ATOM 777 O O . ALA A 1 103 ? 13.427 5.373 7.880 1.00 89.19 103 ALA A O 1
ATOM 778 N N . ARG A 1 104 ? 14.423 3.973 6.446 1.00 88.88 104 ARG A N 1
ATOM 779 C CA . ARG A 1 104 ? 13.583 4.361 5.302 1.00 88.88 104 ARG A CA 1
ATOM 780 C C . ARG A 1 104 ? 12.126 3.966 5.501 1.00 88.88 104 ARG A C 1
ATOM 782 O O . ARG A 1 104 ? 11.244 4.774 5.241 1.00 88.88 104 ARG A O 1
ATOM 789 N N . MET A 1 105 ? 11.861 2.763 6.006 1.00 87.50 105 MET A N 1
ATOM 790 C CA . MET A 1 105 ? 10.496 2.310 6.291 1.00 87.50 105 MET A CA 1
ATOM 791 C C . MET A 1 105 ? 9.759 3.240 7.263 1.00 87.50 105 MET A C 1
ATOM 793 O O . MET A 1 105 ? 8.549 3.414 7.116 1.00 87.50 105 MET A O 1
ATOM 797 N N . GLN A 1 106 ? 10.479 3.820 8.226 1.00 88.56 106 GLN A N 1
ATOM 798 C CA . GLN A 1 106 ? 9.920 4.677 9.274 1.00 88.56 106 GLN A CA 1
ATOM 799 C C . GLN A 1 106 ? 9.883 6.167 8.918 1.00 88.56 106 GLN A C 1
ATOM 801 O O . GLN A 1 106 ? 9.043 6.881 9.452 1.00 88.56 106 GLN A O 1
ATOM 806 N N . ASN A 1 107 ? 10.783 6.653 8.057 1.00 89.88 107 ASN A N 1
ATOM 807 C CA . ASN A 1 107 ? 10.964 8.096 7.844 1.00 89.88 107 ASN A CA 1
ATOM 808 C C . ASN A 1 107 ? 10.655 8.562 6.414 1.00 89.88 107 ASN A C 1
ATOM 810 O O . ASN A 1 107 ? 10.366 9.740 6.208 1.00 89.88 107 ASN A O 1
ATOM 814 N N . GLU A 1 108 ? 10.715 7.677 5.415 1.00 93.62 108 GLU A N 1
ATOM 815 C CA . GLU A 1 108 ? 10.431 8.042 4.025 1.00 93.62 108 GLU A CA 1
ATOM 816 C C . GLU A 1 108 ? 8.922 8.208 3.831 1.00 93.62 108 GLU A C 1
ATOM 818 O O . GLU A 1 108 ? 8.160 7.245 3.944 1.00 93.62 108 GLU A O 1
ATOM 823 N N . ARG A 1 109 ? 8.501 9.439 3.535 1.00 94.00 109 ARG A N 1
ATOM 824 C CA . ARG A 1 109 ? 7.124 9.772 3.167 1.00 94.00 109 ARG A CA 1
ATOM 825 C C . ARG A 1 109 ? 6.904 9.485 1.686 1.00 94.00 109 ARG A C 1
ATOM 827 O O . ARG A 1 109 ? 7.725 9.868 0.853 1.00 94.00 109 ARG A O 1
ATOM 834 N N . VAL A 1 110 ? 5.808 8.807 1.370 1.00 94.00 110 VAL A N 1
ATOM 835 C CA . VAL A 1 110 ? 5.490 8.332 0.022 1.00 94.00 110 VAL A CA 1
ATOM 836 C C . VAL A 1 110 ? 4.047 8.696 -0.314 1.00 94.00 110 VAL A C 1
ATOM 838 O O . VA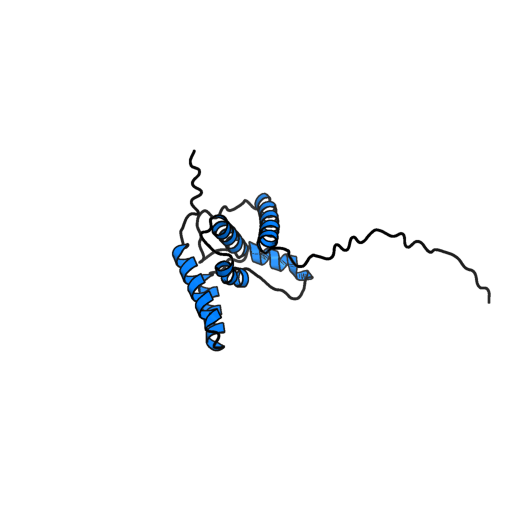L A 1 110 ? 3.147 8.488 0.499 1.00 94.00 110 VAL A O 1
ATOM 841 N N . ASN A 1 111 ? 3.828 9.183 -1.538 1.00 96.62 111 ASN A N 1
ATOM 842 C CA . ASN A 1 111 ? 2.501 9.223 -2.137 1.00 96.62 111 ASN A CA 1
ATOM 843 C C . ASN A 1 111 ? 2.177 7.831 -2.696 1.00 96.62 111 ASN A C 1
ATOM 845 O O . ASN A 1 111 ? 2.659 7.436 -3.762 1.00 96.62 111 ASN A O 1
ATOM 849 N N . PHE A 1 112 ? 1.395 7.054 -1.953 1.00 95.88 112 PHE A N 1
ATOM 850 C CA . PHE A 1 112 ? 1.061 5.692 -2.343 1.00 95.88 112 PHE A CA 1
ATOM 851 C C . PHE A 1 112 ? 0.118 5.643 -3.546 1.00 95.88 112 PHE A C 1
ATOM 853 O O . PHE A 1 112 ? 0.238 4.703 -4.324 1.00 95.88 112 PHE A O 1
ATOM 860 N N . PHE A 1 113 ? -0.715 6.656 -3.805 1.00 96.31 113 PHE A N 1
ATOM 861 C CA . PHE A 1 113 ? -1.493 6.693 -5.052 1.00 96.31 113 PHE A CA 1
ATOM 862 C C . PHE A 1 113 ? -0.579 6.679 -6.281 1.00 96.31 113 PHE A C 1
ATOM 864 O O . PHE A 1 113 ? -0.742 5.840 -7.166 1.00 96.31 113 PHE A O 1
ATOM 871 N N . GLU A 1 114 ? 0.433 7.547 -6.303 1.00 97.00 114 GLU A N 1
ATOM 872 C CA . GLU A 1 114 ? 1.415 7.599 -7.395 1.00 97.00 114 GLU A CA 1
ATOM 873 C C . GLU A 1 114 ? 2.237 6.310 -7.485 1.00 97.00 114 GLU A C 1
ATOM 875 O O . GLU A 1 114 ? 2.503 5.802 -8.579 1.00 97.00 114 GLU A O 1
ATOM 880 N N . ALA A 1 115 ? 2.614 5.745 -6.337 1.00 94.75 115 ALA A N 1
ATOM 881 C CA . ALA A 1 115 ? 3.413 4.529 -6.288 1.00 94.75 115 ALA A CA 1
ATOM 882 C C . ALA A 1 115 ? 2.640 3.305 -6.822 1.00 94.75 115 ALA A C 1
ATOM 884 O O . ALA A 1 115 ? 3.194 2.503 -7.579 1.00 94.75 115 ALA A O 1
ATOM 885 N N . PHE A 1 116 ? 1.354 3.174 -6.481 1.00 95.56 116 PHE A N 1
ATOM 886 C CA . PHE A 1 116 ? 0.477 2.131 -7.017 1.00 95.56 116 PHE A CA 1
ATOM 887 C C . PHE A 1 116 ? 0.190 2.337 -8.510 1.00 95.56 116 PHE A C 1
ATOM 889 O O . PHE A 1 116 ? 0.269 1.373 -9.271 1.00 95.56 116 PHE A O 1
ATOM 896 N N . GLN A 1 117 ? -0.065 3.574 -8.954 1.00 96.00 117 GLN A N 1
ATOM 897 C CA . GLN A 1 117 ? -0.264 3.886 -10.377 1.00 96.00 117 GLN A CA 1
ATOM 898 C C . GLN A 1 117 ? 0.971 3.544 -11.220 1.00 96.00 117 GLN A C 1
ATOM 900 O O . GLN A 1 117 ? 0.849 2.894 -12.259 1.00 96.00 117 GLN A O 1
ATOM 905 N N . SER A 1 118 ? 2.163 3.905 -10.740 1.00 94.94 118 SER A N 1
ATOM 906 C CA . SER A 1 118 ? 3.429 3.596 -11.419 1.00 94.94 118 SER A CA 1
ATOM 907 C C . SER A 1 118 ? 3.651 2.084 -11.547 1.00 94.94 118 SER A C 1
ATOM 909 O O . SER A 1 118 ? 4.040 1.588 -12.605 1.00 94.94 118 SER A O 1
ATOM 911 N N . ASN A 1 119 ? 3.354 1.318 -10.492 1.00 91.88 119 ASN A N 1
ATOM 912 C CA . ASN A 1 119 ? 3.436 -0.141 -10.558 1.00 91.88 119 ASN A CA 1
ATOM 913 C C . ASN A 1 119 ? 2.371 -0.750 -11.473 1.00 91.88 119 ASN A C 1
ATOM 915 O O . ASN A 1 119 ? 2.661 -1.707 -12.190 1.00 91.88 119 ASN A O 1
ATOM 919 N N . MET A 1 120 ? 1.164 -0.190 -11.503 1.00 95.00 120 MET A N 1
ATOM 920 C CA . MET A 1 120 ? 0.108 -0.644 -12.404 1.00 95.00 120 MET A CA 1
ATOM 921 C C . MET A 1 120 ? 0.526 -0.475 -13.867 1.00 95.00 120 MET A C 1
ATOM 923 O O . MET A 1 120 ? 0.351 -1.398 -14.663 1.00 95.00 120 MET A O 1
ATOM 927 N N . GLU A 1 121 ? 1.152 0.650 -14.222 1.00 95.62 121 GLU A N 1
ATOM 928 C CA . GLU A 1 121 ? 1.706 0.857 -15.564 1.00 95.62 121 GLU A CA 1
ATOM 929 C C . GLU A 1 121 ? 2.768 -0.197 -15.912 1.00 95.62 121 GLU A C 1
ATOM 931 O O . GLU A 1 121 ? 2.743 -0.777 -17.000 1.00 95.62 121 GLU A O 1
ATOM 936 N N . PHE A 1 122 ? 3.653 -0.513 -14.969 1.00 93.75 122 PHE A N 1
ATOM 937 C CA . PHE A 1 122 ? 4.684 -1.533 -15.146 1.00 93.75 122 PHE A CA 1
ATOM 938 C C . PHE A 1 122 ? 4.117 -2.938 -15.411 1.00 93.75 122 PHE A C 1
ATOM 940 O O . PHE A 1 122 ? 4.623 -3.648 -16.285 1.00 93.75 122 PHE A O 1
ATOM 947 N N . TYR A 1 123 ? 3.052 -3.345 -14.716 1.00 94.81 123 TYR A N 1
ATOM 948 C CA . TYR A 1 123 ? 2.376 -4.620 -14.996 1.00 94.81 123 TYR A CA 1
ATOM 949 C C . TYR A 1 123 ? 1.571 -4.583 -16.295 1.00 94.81 123 TYR A C 1
ATOM 951 O O . TYR A 1 123 ? 1.586 -5.556 -17.055 1.00 94.81 123 TYR A O 1
ATOM 959 N N . ARG A 1 124 ? 0.973 -3.433 -16.626 1.00 95.88 124 ARG A N 1
ATOM 960 C CA . ARG A 1 124 ? 0.276 -3.230 -17.900 1.00 95.88 124 ARG A CA 1
ATOM 961 C C . ARG A 1 124 ? 1.205 -3.436 -19.095 1.00 95.88 124 ARG A C 1
ATOM 963 O O . ARG A 1 124 ? 0.830 -4.121 -20.042 1.00 95.88 124 ARG A O 1
ATOM 970 N N . LEU A 1 125 ? 2.429 -2.904 -19.038 1.00 96.12 125 LEU A N 1
ATOM 971 C CA . LEU A 1 125 ? 3.442 -3.081 -20.090 1.00 96.12 125 LEU A CA 1
ATOM 972 C C . LEU A 1 125 ? 3.862 -4.544 -20.288 1.00 96.12 125 LEU A C 1
ATOM 974 O O . LEU A 1 125 ? 4.355 -4.902 -21.355 1.00 96.12 125 LEU A O 1
ATOM 978 N N . ARG A 1 126 ? 3.665 -5.390 -19.275 1.00 94.50 126 ARG A N 1
ATOM 979 C CA . ARG A 1 126 ? 4.007 -6.818 -19.312 1.00 94.50 126 ARG A CA 1
ATOM 980 C C . ARG A 1 126 ? 2.810 -7.726 -19.583 1.00 94.50 126 ARG A C 1
ATOM 982 O O . ARG A 1 126 ? 2.981 -8.939 -19.615 1.00 94.50 126 ARG A O 1
ATOM 989 N N . GLY A 1 127 ? 1.632 -7.145 -19.817 1.00 95.44 127 GLY A N 1
ATOM 990 C CA . GLY A 1 127 ? 0.405 -7.890 -20.094 1.00 95.44 127 GLY A CA 1
ATOM 991 C C . GLY A 1 127 ? -0.135 -8.658 -18.886 1.00 95.44 127 GLY A C 1
ATOM 992 O O . GLY A 1 127 ? -0.888 -9.609 -19.068 1.00 95.44 127 GLY A O 1
ATOM 993 N N . ASP A 1 128 ? 0.251 -8.270 -17.669 1.00 96.62 128 ASP A N 1
ATOM 994 C CA . ASP A 1 128 ? -0.218 -8.905 -16.437 1.00 96.62 128 ASP A CA 1
ATOM 995 C C . ASP A 1 128 ? -1.515 -8.236 -15.966 1.00 96.62 128 ASP A C 1
ATOM 997 O O . ASP A 1 128 ? -1.517 -7.311 -15.150 1.00 96.62 128 ASP A O 1
ATOM 1001 N N . SER A 1 129 ? -2.630 -8.667 -16.558 1.00 95.56 129 SER A N 1
ATOM 1002 C CA . SER A 1 129 ? -3.957 -8.124 -16.258 1.00 95.56 129 SER A CA 1
ATOM 1003 C C . SER A 1 129 ? -4.395 -8.387 -14.817 1.00 95.56 129 SER A C 1
ATOM 1005 O O . SER A 1 129 ? -5.031 -7.520 -14.228 1.00 95.56 129 SER A O 1
ATOM 1007 N N . GLU A 1 130 ? -4.014 -9.524 -14.224 1.00 94.50 130 GLU A N 1
ATOM 1008 C CA . GLU A 1 130 ? -4.365 -9.844 -12.833 1.00 94.50 130 GLU A CA 1
ATOM 1009 C C . GLU A 1 130 ? -3.695 -8.860 -11.865 1.00 94.50 130 GLU A C 1
ATOM 1011 O O . GLU A 1 130 ? -4.337 -8.326 -10.956 1.00 94.50 130 GLU A O 1
ATOM 1016 N N . ALA A 1 131 ? -2.408 -8.568 -12.072 1.00 92.50 131 ALA A N 1
ATOM 1017 C CA . ALA A 1 131 ? -1.708 -7.580 -11.259 1.00 92.50 131 ALA A CA 1
ATOM 1018 C C . ALA A 1 131 ? -2.292 -6.171 -11.437 1.00 92.50 131 ALA A C 1
ATOM 1020 O O . ALA A 1 131 ? -2.400 -5.431 -10.459 1.00 92.50 131 ALA A O 1
ATOM 1021 N N . VAL A 1 132 ? -2.701 -5.804 -12.657 1.00 96.25 132 VAL A N 1
ATOM 1022 C CA . VAL A 1 132 ? -3.369 -4.520 -12.922 1.00 96.25 132 VAL A CA 1
ATOM 1023 C C . VAL A 1 132 ? -4.694 -4.418 -12.165 1.00 96.25 132 VAL A C 1
ATOM 1025 O O . VAL A 1 132 ? -4.910 -3.422 -11.478 1.00 96.25 132 VAL A O 1
ATOM 1028 N N . GLU A 1 133 ? -5.547 -5.442 -12.227 1.00 95.56 133 GLU A N 1
ATOM 1029 C CA . GLU A 1 133 ? -6.826 -5.468 -11.501 1.00 95.56 133 GLU A CA 1
ATOM 1030 C C . GLU A 1 133 ? -6.620 -5.375 -9.986 1.00 95.56 133 GLU A C 1
ATOM 1032 O O . GLU A 1 133 ? -7.279 -4.579 -9.315 1.00 95.56 133 GLU A O 1
ATOM 1037 N N . ARG A 1 134 ? -5.647 -6.119 -9.446 1.00 94.50 134 ARG A N 1
ATOM 1038 C CA . ARG A 1 134 ? -5.317 -6.080 -8.015 1.00 94.50 134 ARG A CA 1
ATOM 1039 C C . ARG A 1 134 ? -4.823 -4.698 -7.571 1.00 94.50 134 ARG A C 1
ATOM 1041 O O . ARG A 1 134 ? -5.178 -4.242 -6.486 1.00 94.50 134 ARG A O 1
ATOM 1048 N N . LEU A 1 135 ? -4.006 -4.026 -8.384 1.00 95.19 135 LEU A N 1
ATOM 1049 C CA . LEU A 1 135 ? -3.513 -2.681 -8.070 1.00 95.19 135 LEU A CA 1
ATOM 1050 C C . LEU A 1 135 ? -4.609 -1.620 -8.201 1.00 95.19 135 LEU A C 1
ATOM 1052 O O . LEU A 1 135 ? -4.646 -0.706 -7.380 1.00 95.19 135 LEU A O 1
ATOM 1056 N N . GLN A 1 136 ? -5.519 -1.760 -9.168 1.00 96.62 136 GLN A N 1
ATOM 1057 C CA . GLN A 1 136 ? -6.683 -0.882 -9.282 1.00 96.62 136 GLN A CA 1
ATOM 1058 C C . GLN A 1 136 ? -7.602 -1.020 -8.062 1.00 96.62 136 GLN A C 1
ATOM 1060 O O . GLN A 1 136 ? -7.953 -0.010 -7.458 1.00 96.62 136 GLN A O 1
ATOM 1065 N N . ALA A 1 137 ? -7.908 -2.250 -7.638 1.00 95.62 137 ALA A N 1
ATOM 1066 C CA . ALA A 1 137 ? -8.707 -2.490 -6.438 1.00 95.62 137 ALA A CA 1
ATOM 1067 C C . ALA A 1 137 ? -8.073 -1.849 -5.189 1.00 95.62 137 ALA A C 1
ATOM 1069 O O . ALA A 1 137 ? -8.761 -1.204 -4.404 1.00 95.62 137 ALA A O 1
ATOM 1070 N N . ALA A 1 138 ? -6.747 -1.945 -5.039 1.00 95.06 138 ALA A N 1
ATOM 1071 C CA . ALA A 1 138 ? -6.036 -1.300 -3.936 1.00 95.06 138 ALA A CA 1
ATOM 1072 C C . ALA A 1 138 ? -6.105 0.239 -3.993 1.00 95.06 138 ALA A C 1
ATOM 1074 O O . ALA A 1 138 ? -6.260 0.883 -2.954 1.00 95.06 138 ALA A O 1
ATOM 1075 N N . ILE A 1 139 ? -6.021 0.839 -5.188 1.00 96.19 139 ILE A N 1
ATOM 1076 C CA . ILE A 1 139 ? -6.224 2.286 -5.383 1.00 96.19 139 ILE A CA 1
ATOM 1077 C C . ILE A 1 139 ? -7.639 2.693 -4.959 1.00 96.19 139 ILE A C 1
ATOM 1079 O O . ILE A 1 139 ? -7.799 3.689 -4.250 1.00 96.19 139 ILE A O 1
ATOM 1083 N N . ASP A 1 140 ? -8.650 1.908 -5.326 1.00 96.12 140 ASP A N 1
ATOM 1084 C CA . ASP A 1 140 ? -10.040 2.169 -4.949 1.00 96.12 140 ASP A CA 1
ATOM 1085 C C . ASP A 1 140 ? -10.229 2.080 -3.424 1.00 96.12 140 ASP A C 1
ATOM 1087 O O . ASP A 1 140 ? -10.853 2.962 -2.828 1.00 96.12 140 ASP A O 1
ATOM 1091 N N . THR A 1 141 ? -9.613 1.091 -2.763 1.00 93.94 141 THR A N 1
ATOM 1092 C CA . THR A 1 141 ? -9.585 0.996 -1.293 1.00 93.94 141 THR A CA 1
ATOM 1093 C C . THR A 1 141 ? -8.924 2.221 -0.657 1.00 93.94 141 THR A C 1
ATOM 1095 O O . THR A 1 141 ? -9.457 2.768 0.310 1.00 93.94 141 THR A O 1
ATOM 1098 N N . MET A 1 142 ? -7.795 2.701 -1.194 1.00 94.62 142 MET A N 1
ATOM 1099 C CA . MET A 1 142 ? -7.148 3.921 -0.688 1.00 94.62 142 MET A CA 1
ATOM 1100 C C . MET A 1 142 ? -8.048 5.145 -0.852 1.00 94.62 142 MET A C 1
ATOM 1102 O O . MET A 1 142 ? -8.132 5.957 0.062 1.00 94.62 142 MET A O 1
ATOM 1106 N N . HIS A 1 143 ? -8.758 5.277 -1.975 1.00 95.19 143 HIS A N 1
ATOM 1107 C CA . HIS A 1 143 ? -9.718 6.367 -2.165 1.00 95.19 143 HIS A CA 1
ATOM 1108 C C . HIS A 1 143 ? -10.860 6.323 -1.151 1.00 95.19 143 HIS A C 1
ATOM 1110 O O . HIS A 1 143 ? -11.253 7.369 -0.639 1.00 95.19 143 HIS A O 1
ATOM 1116 N N . GLN A 1 144 ? -11.375 5.131 -0.848 1.00 92.19 144 GLN A N 1
ATOM 1117 C CA . GLN A 1 144 ? -12.424 4.959 0.155 1.00 92.19 144 GLN A CA 1
ATOM 1118 C C . GLN A 1 144 ? -11.919 5.306 1.556 1.00 92.19 144 GLN A C 1
ATOM 1120 O O . GLN A 1 144 ? -12.614 6.005 2.290 1.00 92.19 144 GLN A O 1
ATOM 1125 N N . ALA A 1 145 ? -10.714 4.855 1.911 1.00 90.31 145 ALA A N 1
ATOM 1126 C CA . ALA A 1 145 ? -10.117 5.049 3.228 1.00 90.31 145 ALA A CA 1
ATOM 1127 C C . ALA A 1 145 ? -9.469 6.432 3.430 1.00 90.31 145 ALA A C 1
ATOM 1129 O O . ALA A 1 145 ? -9.242 6.833 4.572 1.00 90.31 145 ALA A O 1
ATOM 1130 N N . GLN A 1 146 ? -9.167 7.174 2.359 1.00 91.00 146 GLN A N 1
ATOM 1131 C CA . GLN A 1 146 ? -8.531 8.489 2.443 1.00 91.00 146 GLN A CA 1
ATOM 1132 C C . GLN A 1 146 ? -9.361 9.422 3.319 1.00 91.00 146 GLN A C 1
ATOM 1134 O O . GLN A 1 146 ? -10.562 9.610 3.122 1.00 91.00 146 GLN A O 1
ATOM 1139 N N . GLY A 1 147 ? -8.706 10.052 4.285 1.00 78.75 147 GLY A N 1
ATOM 1140 C CA . GLY A 1 147 ? -9.381 10.987 5.166 1.00 78.75 147 GLY A CA 1
ATOM 1141 C C . GLY A 1 147 ? -10.328 10.322 6.173 1.00 78.75 147 GLY A C 1
ATOM 1142 O O . GLY A 1 147 ? -10.965 11.035 6.951 1.00 78.75 147 GLY A O 1
ATOM 1143 N N . GLN A 1 148 ? -10.425 8.990 6.212 1.00 75.56 148 GLN A N 1
ATOM 1144 C CA . GLN A 1 148 ? -11.183 8.308 7.250 1.00 75.56 148 GLN A CA 1
ATOM 1145 C C . GLN A 1 148 ? -10.374 8.284 8.541 1.00 75.56 148 GLN A C 1
ATOM 1147 O O . GLN A 1 148 ? -9.244 7.795 8.588 1.00 75.56 148 GLN A O 1
ATOM 1152 N N . THR A 1 149 ? -10.976 8.801 9.605 1.00 62.88 149 THR A N 1
ATOM 1153 C CA . THR A 1 149 ? -10.514 8.544 10.963 1.00 62.88 149 THR A CA 1
ATOM 1154 C C . THR A 1 149 ? -10.848 7.102 11.294 1.00 62.88 149 THR A C 1
ATOM 1156 O O . THR A 1 149 ? -12.025 6.736 11.223 1.00 62.88 149 THR A O 1
ATOM 1159 N N . THR A 1 150 ? -9.863 6.277 11.665 1.00 56.16 150 THR A N 1
ATOM 1160 C CA . THR A 1 150 ? -10.149 4.952 12.226 1.00 56.16 150 THR A CA 1
ATOM 1161 C C . THR A 1 150 ? -10.877 5.163 13.549 1.00 56.16 150 THR A C 1
ATOM 1163 O O . THR A 1 150 ? -10.302 5.418 14.611 1.00 56.16 150 THR A O 1
ATOM 1166 N N . ARG A 1 151 ? -12.212 5.171 13.452 1.00 44.22 151 ARG A N 1
ATOM 1167 C CA . ARG A 1 151 ? -13.148 5.361 14.554 1.00 44.22 151 ARG A CA 1
ATOM 1168 C C . ARG A 1 151 ? -13.006 4.154 15.471 1.00 44.22 151 ARG A C 1
ATOM 1170 O O . ARG A 1 151 ? -13.720 3.168 15.348 1.00 44.22 151 ARG A O 1
ATOM 1177 N N . PHE A 1 152 ? -12.085 4.247 16.419 1.00 46.09 152 PHE A N 1
ATOM 1178 C CA . PHE A 1 152 ? -12.198 3.493 17.653 1.00 46.09 152 PHE A CA 1
ATOM 1179 C C . PHE A 1 152 ? -13.416 4.055 18.383 1.00 46.09 152 PHE A C 1
ATOM 1181 O O . PHE A 1 152 ? -13.328 5.082 19.057 1.00 46.09 152 PHE A O 1
ATOM 1188 N N . ASP A 1 153 ? -14.564 3.409 18.181 1.00 38.69 153 ASP A N 1
ATOM 1189 C CA . ASP A 1 153 ? -15.760 3.564 19.004 1.00 38.69 153 ASP A CA 1
ATOM 1190 C C . ASP A 1 153 ? -15.394 3.113 20.429 1.00 38.69 153 ASP A C 1
ATOM 1192 O O . ASP A 1 153 ? -15.619 1.980 20.846 1.00 38.69 153 ASP A O 1
ATOM 1196 N N . ALA A 1 154 ? -14.748 4.003 21.183 1.00 37.72 154 ALA A N 1
ATOM 1197 C CA . ALA A 1 154 ? -14.633 3.903 22.627 1.00 37.72 154 ALA A CA 1
ATOM 1198 C C . ALA A 1 154 ? -16.002 4.270 23.215 1.00 37.72 154 ALA A C 1
ATOM 1200 O O . ALA A 1 154 ? -16.195 5.349 23.777 1.00 37.72 154 ALA A O 1
ATOM 1201 N N . ARG A 1 155 ? -16.993 3.399 23.003 1.00 35.38 155 ARG A N 1
ATOM 1202 C CA . ARG A 1 155 ? -18.282 3.493 23.678 1.00 35.38 155 ARG A CA 1
ATOM 1203 C C . ARG A 1 155 ? -18.218 2.728 25.001 1.00 35.38 155 ARG A C 1
ATOM 1205 O O . ARG A 1 155 ? -18.364 1.513 25.018 1.00 35.38 155 ARG A O 1
ATOM 1212 N N . ILE A 1 156 ? -18.135 3.565 26.042 1.00 40.06 156 ILE A N 1
ATOM 1213 C CA . ILE A 1 156 ? -18.586 3.433 27.441 1.00 40.06 156 ILE A CA 1
ATOM 1214 C C . ILE A 1 156 ? -17.736 2.551 28.359 1.00 40.06 156 ILE A C 1
ATOM 1216 O O . ILE A 1 156 ? -17.794 1.311 28.243 1.00 40.06 156 ILE A O 1
#

Foldseek 3Di:
DDDDDDDDDDPDDDDPPPPVPPPDCDPVNVLVVVVVVVVVVCVVVPDPPVQADALQWDALSVLSVVLVLCCVVVVDDPVLCPLSVVVSDDDDPDVVCVVVRVCRRHPPIHNVLVVLVVVLVVCVVVVNVVSNVSSVVNNVVCVVRGGDGPDPPPDD

Radius of gyration: 22.65 Å; chains: 1; bounding box: 82×47×48 Å

pLDDT: mean 74.56, std 22.41, range [35.38, 97.0]

Secondary structure (DSSP, 8-state):
----------------------S---HHHHHHHHHHHHHHHHTTTT----SS--TTSEEHHHHHHHHHHHHHHTSS-HHHHHHHHHHH----S-GGGHHHHHHHHHH-EE-HHHHHHHHHHHHHHTT-HHHHHHHHHHHHHHHHHTT---------

Organism: NCBI:txid2033802